Protein AF-A0A5H2N544-F1 (afdb_monomer)

Structure (mmCIF, N/CA/C/O backbone):
data_AF-A0A5H2N544-F1
#
_entry.id   AF-A0A5H2N544-F1
#
loop_
_atom_site.group_PDB
_atom_site.id
_atom_site.type_symbol
_atom_site.label_atom_id
_atom_site.label_alt_id
_atom_site.label_comp_id
_atom_site.label_asym_id
_atom_site.label_entity_id
_atom_site.label_seq_id
_atom_site.pdbx_PDB_ins_code
_atom_site.Cartn_x
_atom_site.Cartn_y
_atom_site.Cartn_z
_atom_site.occupancy
_atom_site.B_iso_or_equiv
_atom_site.auth_seq_id
_atom_site.auth_comp_id
_atom_site.auth_asym_id
_atom_site.auth_atom_id
_atom_site.pdbx_PDB_model_num
ATOM 1 N N . MET A 1 1 ? -11.657 5.262 -8.886 1.00 45.44 1 MET A N 1
ATOM 2 C CA . MET A 1 1 ? -10.357 4.632 -9.217 1.00 45.44 1 MET A CA 1
ATOM 3 C C . MET A 1 1 ? -9.141 5.426 -8.731 1.00 45.44 1 MET A C 1
ATOM 5 O O . MET A 1 1 ? -8.358 4.840 -8.008 1.00 45.44 1 MET A O 1
ATOM 9 N N . PHE A 1 2 ? -8.995 6.733 -9.010 1.00 46.78 2 PHE A N 1
ATOM 10 C CA . PHE A 1 2 ? -7.816 7.520 -8.574 1.00 46.78 2 PHE A CA 1
ATOM 11 C C . PHE A 1 2 ? -7.576 7.603 -7.048 1.00 46.78 2 PHE A C 1
ATOM 13 O O . PHE A 1 2 ? -6.435 7.764 -6.630 1.00 46.78 2 PHE A O 1
ATOM 20 N N . LYS A 1 3 ? -8.621 7.494 -6.210 1.00 52.81 3 LYS A N 1
ATOM 21 C CA . LYS A 1 3 ? -8.505 7.639 -4.744 1.00 52.81 3 LYS A CA 1
ATOM 22 C C . LYS A 1 3 ? -7.865 6.438 -4.038 1.00 52.81 3 LYS A C 1
ATOM 24 O O . LYS A 1 3 ? -7.130 6.639 -3.079 1.00 52.81 3 LYS A O 1
ATOM 29 N N . SER A 1 4 ? -8.123 5.210 -4.497 1.00 52.72 4 SER A N 1
ATOM 30 C CA . SER A 1 4 ? -7.609 4.012 -3.822 1.00 52.72 4 SER A CA 1
ATOM 31 C C . SER A 1 4 ? -6.108 3.852 -4.046 1.00 52.72 4 SER A C 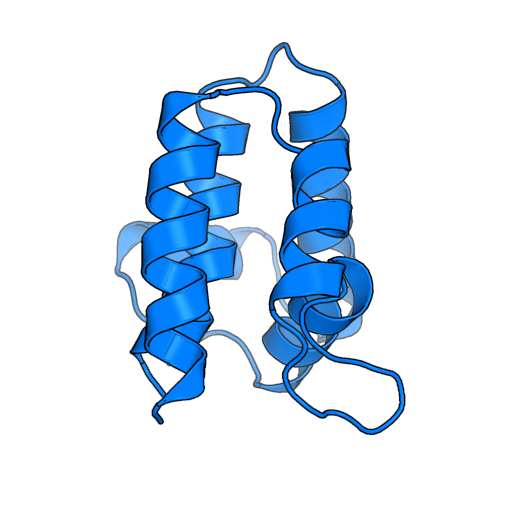1
ATOM 33 O O . SER A 1 4 ? -5.379 3.658 -3.082 1.00 52.72 4 SER A O 1
ATOM 35 N N . THR A 1 5 ? -5.609 4.055 -5.270 1.00 62.22 5 THR A N 1
ATOM 36 C CA . THR A 1 5 ? -4.172 3.985 -5.615 1.00 62.22 5 THR A CA 1
ATOM 37 C C . THR A 1 5 ? -3.290 4.958 -4.822 1.00 62.22 5 THR A C 1
ATOM 39 O O . THR A 1 5 ? -2.116 4.676 -4.587 1.00 62.22 5 THR A O 1
ATOM 42 N N . SER A 1 6 ? -3.853 6.064 -4.325 1.00 73.44 6 SER A N 1
ATOM 43 C CA . SER A 1 6 ? -3.145 7.006 -3.449 1.00 73.44 6 SER A CA 1
ATOM 44 C C . SER A 1 6 ? -2.759 6.414 -2.087 1.00 73.44 6 SER A C 1
ATOM 46 O O . SER A 1 6 ? -1.817 6.912 -1.478 1.00 73.44 6 SER A O 1
ATOM 48 N N . LEU A 1 7 ? -3.427 5.353 -1.614 1.00 82.44 7 LEU A N 1
ATOM 49 C CA . LEU A 1 7 ? -3.163 4.755 -0.298 1.00 82.44 7 LEU A CA 1
ATOM 50 C C . LEU A 1 7 ? -1.782 4.109 -0.213 1.00 82.44 7 LEU A C 1
ATOM 52 O O . LEU A 1 7 ? -1.023 4.393 0.710 1.00 82.44 7 LEU A O 1
ATOM 56 N N . ILE A 1 8 ? -1.445 3.260 -1.188 1.00 84.50 8 ILE A N 1
ATOM 57 C CA . ILE A 1 8 ? -0.149 2.573 -1.211 1.00 84.50 8 ILE A CA 1
ATOM 58 C C . ILE A 1 8 ? 0.974 3.590 -1.431 1.00 84.50 8 ILE A C 1
ATOM 60 O O . ILE A 1 8 ? 1.984 3.524 -0.741 1.00 84.50 8 ILE A O 1
ATOM 64 N N . LEU A 1 9 ? 0.785 4.581 -2.309 1.00 84.00 9 LEU A N 1
ATOM 65 C CA . LEU A 1 9 ? 1.781 5.640 -2.516 1.00 84.00 9 LEU A CA 1
ATOM 66 C C . LEU A 1 9 ? 2.008 6.484 -1.260 1.00 84.00 9 LEU A C 1
ATOM 68 O O . LEU A 1 9 ? 3.153 6.761 -0.907 1.00 84.00 9 LEU A O 1
ATOM 72 N N . TYR A 1 10 ? 0.936 6.858 -0.558 1.00 86.88 10 TYR A N 1
ATOM 73 C CA . TYR A 1 10 ? 1.046 7.576 0.708 1.00 86.88 10 TYR A CA 1
ATOM 74 C C . TYR A 1 10 ? 1.782 6.740 1.760 1.00 86.88 10 TYR A C 1
ATOM 76 O O . TYR A 1 10 ? 2.677 7.250 2.434 1.00 86.88 10 TYR A O 1
ATOM 84 N N . ALA A 1 11 ? 1.473 5.443 1.845 1.00 84.88 11 ALA A N 1
ATOM 85 C CA . ALA A 1 11 ? 2.170 4.531 2.738 1.00 84.88 11 ALA A CA 1
ATOM 86 C C . ALA A 1 11 ? 3.671 4.440 2.421 1.00 84.88 11 ALA A C 1
ATOM 88 O O . ALA A 1 11 ? 4.486 4.542 3.335 1.00 84.88 11 ALA A O 1
ATOM 89 N N . VAL A 1 12 ? 4.047 4.343 1.139 1.00 84.31 12 VAL A N 1
ATOM 90 C CA . VAL A 1 12 ? 5.461 4.314 0.728 1.00 84.31 12 VAL A CA 1
ATOM 91 C C . VAL A 1 12 ? 6.159 5.620 1.104 1.00 84.31 12 VAL A C 1
ATOM 93 O O . VAL A 1 12 ? 7.254 5.579 1.659 1.00 84.31 12 VAL A O 1
ATOM 96 N N . ALA A 1 13 ? 5.533 6.776 0.867 1.00 84.75 13 ALA A N 1
ATOM 97 C CA . ALA A 1 13 ? 6.115 8.072 1.212 1.00 84.75 13 ALA A CA 1
ATOM 98 C C . ALA A 1 13 ? 6.384 8.211 2.724 1.00 84.75 13 ALA A C 1
ATOM 100 O O . ALA A 1 13 ? 7.451 8.682 3.133 1.00 84.75 13 ALA A O 1
ATOM 101 N N . VAL A 1 14 ? 5.450 7.754 3.565 1.00 84.75 14 VAL A N 1
ATOM 102 C CA . VAL A 1 14 ? 5.630 7.738 5.026 1.00 84.75 14 VAL A CA 1
ATOM 103 C C . VAL A 1 14 ? 6.730 6.754 5.442 1.00 84.75 14 VAL A C 1
ATOM 105 O O . VAL A 1 14 ? 7.551 7.092 6.294 1.00 84.75 14 VAL A O 1
ATOM 108 N N . SER A 1 15 ? 6.803 5.569 4.828 1.00 83.56 15 SER A N 1
ATOM 109 C CA . SER A 1 15 ? 7.859 4.586 5.109 1.00 83.56 15 SER A CA 1
ATOM 110 C C . SER A 1 15 ? 9.250 5.081 4.701 1.00 83.56 15 SER A C 1
ATOM 112 O O . SER A 1 15 ? 10.200 4.937 5.465 1.00 83.56 15 SER A O 1
ATOM 114 N N . LEU A 1 16 ? 9.388 5.732 3.543 1.00 81.25 16 LEU A N 1
ATOM 115 C CA . LEU A 1 16 ? 10.662 6.321 3.109 1.00 81.25 16 LEU A CA 1
ATOM 116 C C . LEU A 1 16 ? 11.120 7.460 4.030 1.00 81.25 16 LEU A C 1
ATOM 118 O O . LEU A 1 16 ? 12.316 7.613 4.270 1.00 81.25 16 LEU A O 1
ATOM 122 N N . SER A 1 17 ? 10.177 8.219 4.594 1.00 81.25 17 SER A N 1
ATOM 123 C CA . SER A 1 17 ? 10.477 9.261 5.589 1.00 81.25 17 SER A CA 1
ATOM 124 C C . SER A 1 17 ? 11.005 8.680 6.911 1.00 81.25 17 SER A C 1
ATOM 126 O O . SER A 1 17 ? 11.686 9.375 7.660 1.00 81.25 17 SER A O 1
ATOM 128 N N . ASN A 1 18 ? 10.735 7.397 7.174 1.00 78.69 18 ASN A N 1
ATOM 129 C CA . ASN A 1 18 ? 11.117 6.668 8.383 1.00 78.69 18 ASN A CA 1
ATOM 130 C C . ASN A 1 18 ? 12.082 5.509 8.073 1.00 78.69 18 ASN A C 1
ATOM 132 O O . ASN A 1 18 ? 11.953 4.421 8.622 1.00 78.69 18 ASN A O 1
ATOM 136 N N . ALA A 1 19 ? 13.085 5.728 7.216 1.00 68.06 19 ALA A N 1
ATOM 137 C CA . ALA A 1 19 ? 13.976 4.672 6.707 1.00 68.06 19 ALA A CA 1
ATOM 138 C C . ALA A 1 19 ? 14.756 3.860 7.775 1.00 68.06 19 ALA A C 1
ATOM 140 O O . ALA A 1 19 ? 15.307 2.801 7.467 1.00 68.06 19 ALA A O 1
ATOM 141 N N . ASN A 1 20 ? 14.805 4.329 9.027 1.00 73.25 20 ASN A N 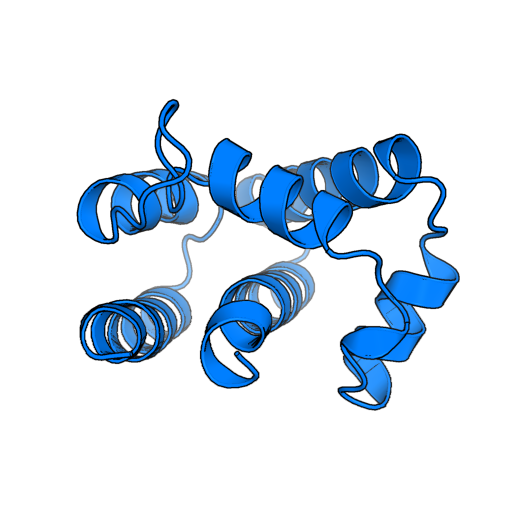1
ATOM 142 C CA . ASN A 1 20 ? 15.422 3.610 10.147 1.00 73.25 20 ASN A CA 1
ATOM 143 C C . ASN A 1 20 ? 14.489 2.578 10.807 1.00 73.25 20 ASN A C 1
ATOM 145 O O . ASN A 1 20 ? 14.973 1.736 11.557 1.00 73.25 20 ASN A O 1
ATOM 149 N N . ASP A 1 21 ? 13.186 2.635 10.532 1.00 83.50 21 ASP A N 1
ATOM 150 C CA . ASP A 1 21 ? 12.172 1.730 11.067 1.00 83.50 21 ASP A CA 1
ATOM 151 C C . ASP A 1 21 ? 12.112 0.428 10.250 1.00 83.50 21 ASP A C 1
ATOM 153 O O . ASP A 1 21 ? 12.022 0.441 9.019 1.00 83.50 21 ASP A O 1
ATOM 157 N N . ASP A 1 22 ? 12.174 -0.717 10.931 1.00 85.50 22 ASP A N 1
ATOM 158 C CA . ASP A 1 22 ? 12.220 -2.021 10.263 1.00 85.50 22 ASP A CA 1
ATOM 159 C C . ASP A 1 22 ? 10.892 -2.367 9.572 1.00 85.50 22 ASP A C 1
ATOM 161 O O . ASP A 1 22 ? 10.907 -2.930 8.478 1.00 85.50 22 ASP A O 1
ATOM 165 N N . GLY A 1 23 ? 9.754 -1.927 10.123 1.00 85.81 23 GLY A N 1
ATOM 166 C CA . GLY A 1 23 ? 8.449 -2.069 9.466 1.00 85.81 23 GLY A CA 1
ATOM 167 C C . GLY A 1 23 ? 8.382 -1.307 8.140 1.00 85.81 23 GLY A C 1
ATOM 168 O O . GLY A 1 23 ? 7.848 -1.807 7.148 1.00 85.81 23 GLY A O 1
ATOM 169 N N . SER A 1 24 ? 8.998 -0.128 8.089 1.00 85.88 24 SER A N 1
ATOM 170 C CA . SER A 1 24 ? 9.087 0.698 6.886 1.00 85.88 24 SER A CA 1
ATOM 171 C C . SER A 1 24 ? 9.945 0.044 5.801 1.00 85.88 24 SER A C 1
ATOM 173 O O . SER A 1 24 ? 9.574 0.070 4.626 1.00 85.88 24 SER A O 1
ATOM 175 N N . LYS A 1 25 ? 11.049 -0.618 6.174 1.00 88.31 25 LYS A N 1
ATOM 176 C CA . LYS A 1 25 ? 11.861 -1.412 5.232 1.00 88.31 25 LYS A CA 1
ATOM 177 C C . LYS A 1 25 ? 11.095 -2.625 4.709 1.00 88.31 25 LYS A C 1
ATOM 179 O O . LYS A 1 25 ? 11.130 -2.891 3.508 1.00 88.31 25 LYS A O 1
ATOM 184 N N . GLU A 1 26 ? 10.387 -3.340 5.583 1.00 90.50 26 GLU A N 1
ATOM 185 C CA . GLU A 1 26 ? 9.541 -4.472 5.190 1.00 90.50 26 GLU A CA 1
ATOM 186 C C . GLU A 1 26 ? 8.434 -4.041 4.224 1.00 90.50 26 GLU A C 1
ATOM 188 O O . GLU A 1 26 ? 8.172 -4.730 3.238 1.00 90.50 26 GLU A O 1
ATOM 193 N N . PHE A 1 27 ? 7.829 -2.872 4.449 1.00 90.00 27 PHE A N 1
ATOM 194 C CA . PHE A 1 27 ? 6.823 -2.321 3.547 1.00 90.00 27 PHE A CA 1
ATOM 195 C C . PHE A 1 27 ? 7.379 -2.046 2.155 1.00 90.00 27 PHE A C 1
ATOM 197 O O . PHE A 1 27 ? 6.811 -2.485 1.157 1.00 90.00 27 PHE A O 1
ATOM 204 N N . VAL A 1 28 ? 8.513 -1.345 2.087 1.00 89.31 28 VAL A N 1
ATOM 205 C CA . VAL A 1 28 ? 9.181 -1.039 0.818 1.00 89.31 28 VAL A CA 1
ATOM 206 C C . VAL A 1 28 ? 9.579 -2.332 0.105 1.00 89.31 28 VAL A C 1
ATOM 208 O O . VAL A 1 28 ? 9.367 -2.446 -1.099 1.00 89.31 28 VAL A O 1
ATOM 211 N N . SER A 1 29 ? 10.072 -3.335 0.838 1.00 91.06 29 SER A N 1
ATOM 212 C CA . SER A 1 29 ? 10.404 -4.652 0.284 1.00 91.06 29 SER A CA 1
ATOM 213 C C . SER A 1 29 ? 9.179 -5.382 -0.281 1.00 91.06 29 SER A C 1
ATOM 215 O O . SER A 1 29 ? 9.256 -5.965 -1.362 1.00 91.06 29 SER A O 1
ATOM 217 N N . MET A 1 30 ? 8.033 -5.304 0.398 1.00 93.19 30 MET A N 1
ATOM 218 C CA . MET A 1 30 ? 6.769 -5.868 -0.079 1.00 93.19 30 MET A CA 1
ATOM 219 C C . MET A 1 30 ? 6.282 -5.178 -1.362 1.00 93.19 30 MET A C 1
ATOM 221 O O . MET A 1 30 ? 5.871 -5.847 -2.313 1.00 93.19 30 MET A O 1
ATOM 225 N N . VAL A 1 31 ? 6.364 -3.847 -1.423 1.00 91.56 31 VAL A N 1
ATOM 226 C CA . VAL A 1 31 ? 5.979 -3.080 -2.617 1.00 91.56 31 VAL A CA 1
ATOM 227 C C . VAL A 1 31 ? 6.915 -3.385 -3.793 1.00 91.56 31 VAL A C 1
ATOM 229 O O . VAL A 1 31 ? 6.448 -3.604 -4.909 1.00 91.56 31 VAL A O 1
ATOM 232 N N . ASP A 1 32 ? 8.220 -3.471 -3.544 1.00 91.56 32 ASP A N 1
ATOM 233 C CA . ASP A 1 32 ? 9.241 -3.880 -4.516 1.00 91.56 32 ASP A CA 1
ATOM 234 C C . ASP A 1 32 ? 8.996 -5.301 -5.058 1.00 91.56 32 ASP A C 1
ATOM 236 O O . ASP A 1 32 ? 9.058 -5.548 -6.264 1.00 91.56 32 ASP A O 1
ATOM 240 N N . GLU A 1 33 ? 8.631 -6.243 -4.185 1.00 93.62 33 GLU A N 1
ATOM 241 C CA . GLU A 1 33 ? 8.210 -7.587 -4.584 1.00 93.62 33 GLU A CA 1
ATOM 242 C C . GLU A 1 33 ? 7.006 -7.536 -5.536 1.00 93.62 33 GLU A C 1
ATOM 244 O O . GLU A 1 33 ? 7.042 -8.147 -6.607 1.00 93.62 33 GLU A O 1
ATOM 249 N N . CYS A 1 34 ? 5.970 -6.763 -5.197 1.00 94.19 34 CYS A N 1
ATOM 250 C CA . CYS A 1 34 ? 4.803 -6.588 -6.059 1.00 94.19 34 CYS A CA 1
ATOM 251 C C . CYS A 1 34 ? 5.148 -5.925 -7.398 1.00 94.19 34 CYS A C 1
ATOM 253 O O . CYS A 1 34 ? 4.574 -6.305 -8.421 1.00 94.19 34 CYS A O 1
ATOM 255 N N . ALA A 1 35 ? 6.077 -4.966 -7.423 1.00 92.69 35 ALA A N 1
ATOM 256 C CA . ALA A 1 35 ? 6.545 -4.349 -8.662 1.00 92.69 35 ALA A CA 1
ATOM 257 C C . ALA A 1 35 ? 7.192 -5.401 -9.572 1.00 92.69 35 ALA A C 1
ATOM 259 O O . ALA A 1 35 ? 6.739 -5.599 -10.703 1.00 92.69 35 ALA A O 1
ATOM 260 N N . ARG A 1 36 ? 8.160 -6.163 -9.046 1.00 93.81 36 ARG A N 1
ATOM 261 C CA . ARG A 1 36 ? 8.857 -7.214 -9.802 1.00 93.81 36 ARG A CA 1
ATOM 262 C C . ARG A 1 36 ? 7.923 -8.300 -10.324 1.00 93.81 36 ARG A C 1
ATOM 264 O O . ARG A 1 36 ? 8.022 -8.665 -11.493 1.00 93.81 36 ARG A O 1
ATOM 271 N N . LEU A 1 37 ? 7.000 -8.794 -9.494 1.00 94.38 37 LEU A N 1
ATOM 272 C CA . LEU A 1 37 ? 6.036 -9.832 -9.890 1.00 94.38 37 LEU A CA 1
ATOM 273 C C . LEU A 1 37 ? 5.149 -9.400 -11.064 1.00 94.38 37 LEU A C 1
ATOM 275 O O . LEU A 1 37 ? 4.679 -10.239 -11.827 1.00 94.38 37 LEU A O 1
ATOM 279 N N . ASN A 1 38 ? 4.944 -8.094 -11.228 1.00 92.81 38 ASN A N 1
ATOM 280 C CA . ASN A 1 38 ? 4.114 -7.527 -12.285 1.00 92.81 38 ASN A CA 1
ATOM 281 C C . ASN A 1 38 ? 4.933 -6.939 -13.448 1.00 92.81 38 ASN A C 1
ATOM 283 O O . ASN A 1 38 ? 4.377 -6.329 -14.368 1.00 92.81 38 ASN A O 1
ATOM 287 N N . GLY A 1 39 ? 6.247 -7.183 -13.457 1.00 92.62 39 GLY A N 1
ATOM 288 C CA . GLY A 1 39 ? 7.155 -6.741 -14.511 1.00 92.62 39 GLY A CA 1
ATOM 289 C C . GLY A 1 39 ? 7.396 -5.234 -14.511 1.00 92.62 39 GLY A C 1
ATOM 290 O O . GLY A 1 39 ? 7.589 -4.676 -15.586 1.00 92.62 39 GLY A O 1
ATOM 291 N N . HIS A 1 40 ? 7.338 -4.602 -13.338 1.00 92.88 40 HIS A N 1
ATOM 292 C CA . HIS A 1 40 ? 7.767 -3.225 -13.129 1.00 92.88 40 HIS A CA 1
ATOM 293 C C . HIS A 1 40 ? 9.125 -3.173 -12.442 1.00 92.88 40 HIS A C 1
ATOM 295 O O . HIS A 1 40 ? 9.538 -4.078 -11.713 1.00 92.88 40 HIS A O 1
ATOM 301 N N . THR A 1 41 ? 9.804 -2.065 -12.673 1.00 90.00 41 THR A N 1
ATOM 302 C CA . THR A 1 41 ? 11.082 -1.701 -12.089 1.00 90.00 41 THR A CA 1
ATOM 303 C C . THR A 1 41 ? 10.887 -0.748 -10.916 1.00 90.00 41 THR A C 1
ATOM 305 O O . THR A 1 41 ? 9.881 -0.046 -10.799 1.00 90.00 41 THR A O 1
ATOM 308 N N . MET A 1 42 ? 11.907 -0.657 -10.065 1.00 82.38 42 MET A N 1
ATOM 309 C CA . MET A 1 42 ? 11.948 0.362 -9.015 1.00 82.38 42 MET A CA 1
ATOM 310 C C . MET A 1 42 ? 11.956 1.789 -9.592 1.00 82.38 42 MET A C 1
ATOM 312 O O . MET A 1 42 ? 11.463 2.717 -8.958 1.00 82.38 42 MET A O 1
ATOM 316 N N . SER A 1 43 ? 12.480 1.962 -10.812 1.00 87.81 43 SER A N 1
ATOM 317 C CA . SER A 1 43 ? 12.477 3.252 -11.508 1.00 87.81 43 SER A CA 1
ATOM 318 C C . SER A 1 43 ? 11.058 3.701 -11.855 1.00 87.81 43 SER A C 1
ATOM 320 O O . SER A 1 43 ? 10.720 4.851 -11.599 1.00 87.81 43 SER A O 1
ATOM 322 N N . GLU A 1 44 ? 10.214 2.802 -12.372 1.00 89.38 44 GLU A N 1
ATOM 323 C CA . GLU A 1 44 ? 8.800 3.104 -12.650 1.00 89.38 44 GLU A CA 1
ATOM 324 C C . GLU A 1 44 ? 8.034 3.440 -11.366 1.00 89.38 44 GLU A C 1
ATOM 326 O O . GLU A 1 44 ? 7.242 4.377 -11.345 1.00 89.38 44 GLU A O 1
ATOM 331 N N . LEU A 1 45 ? 8.303 2.732 -10.262 1.00 85.50 45 LEU A N 1
ATOM 332 C CA . LEU A 1 45 ? 7.701 3.066 -8.969 1.00 85.50 45 LEU A CA 1
ATOM 333 C C . LEU A 1 45 ? 8.123 4.469 -8.498 1.00 85.50 45 LEU A C 1
ATOM 335 O O . LEU A 1 45 ? 7.289 5.246 -8.035 1.00 85.50 45 LEU A O 1
ATOM 339 N N . SER A 1 46 ? 9.406 4.809 -8.643 1.00 86.44 46 SER A N 1
ATOM 340 C CA . SER A 1 46 ? 9.930 6.141 -8.319 1.00 86.44 46 SER A CA 1
ATOM 341 C C . SER A 1 46 ? 9.334 7.238 -9.197 1.00 86.44 46 SER A C 1
ATOM 343 O O . SER A 1 46 ? 9.093 8.347 -8.714 1.00 86.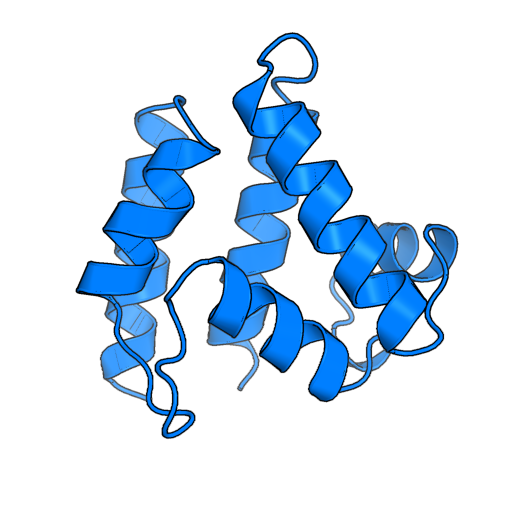44 46 SER A O 1
ATOM 345 N N . GLU A 1 47 ? 9.090 6.945 -10.471 1.00 89.31 47 GLU A N 1
ATOM 346 C CA . GLU A 1 47 ? 8.437 7.859 -11.400 1.00 89.31 47 GLU A CA 1
ATOM 347 C C . GLU A 1 47 ? 7.002 8.150 -10.955 1.00 89.31 47 GLU A C 1
ATOM 349 O O . GLU A 1 47 ? 6.655 9.316 -10.771 1.00 89.31 47 GLU A O 1
ATOM 354 N N . VAL A 1 48 ? 6.223 7.107 -10.647 1.00 87.94 48 VAL A N 1
ATOM 355 C CA . VAL A 1 48 ? 4.847 7.238 -10.133 1.00 87.94 48 VAL A CA 1
ATOM 356 C C . VAL A 1 48 ? 4.805 8.043 -8.838 1.00 87.94 48 VAL A C 1
ATOM 358 O O . VAL A 1 48 ? 3.926 8.884 -8.658 1.00 87.94 48 VAL A O 1
ATOM 361 N N . MET A 1 49 ? 5.760 7.827 -7.928 1.00 82.94 49 MET A N 1
ATOM 362 C CA . MET A 1 49 ? 5.858 8.620 -6.698 1.00 82.94 49 MET A CA 1
ATOM 363 C C . MET A 1 49 ? 6.158 10.100 -6.970 1.00 82.94 49 MET A C 1
ATOM 365 O O . MET A 1 49 ? 5.736 10.955 -6.194 1.00 82.94 49 MET A O 1
ATOM 369 N N . SER A 1 50 ? 6.875 10.405 -8.053 1.00 84.75 50 SER A N 1
ATOM 370 C CA . SER A 1 50 ? 7.307 11.766 -8.386 1.00 84.75 50 SER A CA 1
ATOM 371 C C . SER A 1 50 ? 6.242 12.557 -9.145 1.00 84.75 50 SER A C 1
ATOM 373 O O . SER A 1 50 ? 6.042 13.736 -8.863 1.00 84.75 50 SER A O 1
ATOM 375 N N . ASN A 1 51 ? 5.567 11.935 -10.116 1.00 85.81 51 ASN A N 1
ATOM 376 C CA . ASN A 1 51 ? 4.597 12.609 -10.987 1.00 85.81 51 ASN A CA 1
ATOM 377 C C . ASN A 1 51 ? 3.128 12.313 -10.625 1.00 85.81 51 ASN A C 1
ATOM 379 O O . ASN A 1 51 ? 2.233 13.001 -11.112 1.00 85.81 51 ASN A O 1
ATOM 383 N N . GLY A 1 52 ? 2.874 11.325 -9.760 1.00 81.31 52 GLY A N 1
ATOM 384 C CA . GLY A 1 52 ? 1.532 10.904 -9.358 1.00 81.31 52 GLY A CA 1
ATOM 385 C C . GLY A 1 52 ? 0.760 10.115 -10.423 1.00 81.31 52 GLY A C 1
ATOM 386 O O . GLY A 1 52 ? -0.423 9.831 -10.221 1.00 81.31 52 GLY A O 1
ATOM 387 N N . ASP A 1 53 ? 1.390 9.756 -11.544 1.00 86.00 53 ASP A N 1
ATOM 388 C CA . ASP A 1 53 ? 0.758 9.012 -12.630 1.00 86.00 53 ASP A CA 1
ATOM 389 C C . ASP A 1 53 ? 0.744 7.509 -12.335 1.00 86.00 53 ASP A C 1
ATOM 391 O O . ASP A 1 53 ? 1.657 6.744 -12.644 1.00 86.00 53 ASP A O 1
ATOM 395 N N . VAL A 1 54 ? -0.359 7.074 -11.735 1.00 83.94 54 VAL A N 1
ATOM 396 C CA . VAL A 1 54 ? -0.593 5.673 -11.370 1.00 83.94 54 VAL A CA 1
ATOM 397 C C . VAL A 1 54 ? -0.816 4.750 -12.571 1.00 83.94 54 VAL A C 1
ATOM 399 O O . VAL A 1 54 ? -0.831 3.534 -12.381 1.00 83.94 54 VAL A O 1
ATOM 402 N N . SER A 1 55 ? -1.000 5.291 -13.785 1.00 86.75 55 SER A N 1
ATOM 403 C CA . SER A 1 55 ? -1.241 4.500 -15.001 1.00 86.75 55 SER A CA 1
ATOM 404 C C . SER A 1 55 ? 0.018 3.810 -15.535 1.00 86.75 55 SER A C 1
ATOM 406 O O . SER A 1 55 ? -0.089 2.821 -16.261 1.00 86.75 55 SER A O 1
ATOM 408 N N . ILE A 1 56 ? 1.197 4.277 -15.108 1.00 89.12 56 ILE A N 1
ATOM 409 C CA . ILE A 1 56 ? 2.501 3.660 -15.389 1.00 89.12 56 ILE A CA 1
ATOM 410 C C . ILE A 1 56 ? 2.562 2.239 -14.802 1.00 89.12 56 ILE A C 1
ATOM 412 O O . ILE A 1 56 ? 3.156 1.337 -15.394 1.00 89.12 56 ILE A O 1
ATOM 416 N N . LEU A 1 57 ? 1.904 2.009 -13.658 1.00 89.12 57 LEU A N 1
ATOM 417 C CA . LEU A 1 57 ? 1.864 0.705 -12.998 1.00 89.12 57 LEU A CA 1
ATOM 418 C C . LEU A 1 57 ? 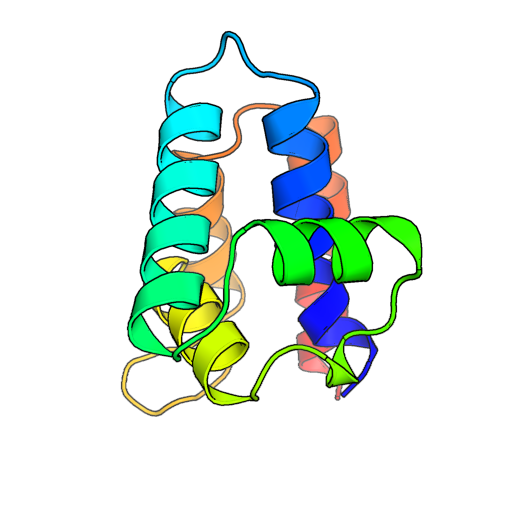0.608 -0.074 -13.392 1.00 89.12 57 LEU A C 1
ATOM 420 O O . LEU A 1 57 ? -0.520 0.415 -13.314 1.00 89.12 57 LEU A O 1
ATOM 424 N N . LYS A 1 58 ? 0.796 -1.342 -13.759 1.00 90.44 58 LYS A N 1
ATOM 425 C CA . LYS A 1 58 ? -0.282 -2.257 -14.138 1.00 90.44 58 LYS A CA 1
ATOM 426 C C . LYS A 1 58 ? -1.256 -2.448 -12.971 1.00 90.44 58 LYS A C 1
ATOM 428 O O . LYS A 1 58 ? -0.825 -2.558 -11.823 1.00 90.44 58 LYS A O 1
ATOM 433 N N . PRO A 1 59 ? -2.560 -2.640 -13.238 1.00 89.88 59 PRO A N 1
ATOM 434 C CA . PRO A 1 59 ? -3.557 -2.924 -12.202 1.00 89.88 59 PRO A CA 1
ATOM 435 C C . PRO A 1 59 ? -3.172 -4.066 -11.247 1.00 89.88 59 PRO A C 1
ATOM 437 O O . PRO A 1 59 ? -3.438 -3.991 -10.050 1.00 89.88 59 PRO A O 1
ATOM 440 N N . CYS A 1 60 ? -2.494 -5.099 -11.755 1.00 91.62 60 CYS A N 1
ATOM 441 C CA . CYS A 1 60 ? -2.062 -6.247 -10.958 1.00 91.62 60 CYS A CA 1
ATOM 442 C C . CYS A 1 60 ? -0.999 -5.899 -9.897 1.00 91.62 60 CYS A C 1
ATOM 444 O O . CYS A 1 60 ? -0.957 -6.554 -8.855 1.00 91.62 60 CYS A O 1
ATOM 446 N N . PHE A 1 61 ? -0.195 -4.845 -10.099 1.00 92.94 61 PHE A N 1
ATOM 447 C CA . PHE A 1 61 ? 0.700 -4.321 -9.060 1.00 92.94 61 PHE A CA 1
ATOM 448 C C . PHE A 1 61 ? -0.103 -3.825 -7.854 1.00 92.94 61 PHE A C 1
ATOM 450 O O . PHE A 1 61 ? 0.150 -4.240 -6.723 1.00 92.94 61 PHE A O 1
ATOM 457 N N . TRP A 1 62 ? -1.117 -2.994 -8.107 1.00 90.00 62 TRP A N 1
ATOM 458 C CA . TRP A 1 62 ? -1.993 -2.471 -7.062 1.00 90.00 62 TRP A CA 1
ATOM 459 C C . TRP A 1 62 ? -2.751 -3.601 -6.370 1.00 90.00 62 TRP A C 1
ATOM 461 O O . TRP A 1 62 ? -2.788 -3.648 -5.145 1.00 90.00 62 TRP A O 1
ATOM 471 N N . GLY A 1 63 ? -3.280 -4.556 -7.141 1.00 91.75 63 GLY A N 1
ATOM 472 C CA . GLY A 1 63 ? -3.925 -5.753 -6.600 1.00 91.75 63 GLY A CA 1
ATOM 473 C C . GLY A 1 63 ? -3.013 -6.536 -5.652 1.00 91.75 63 GLY A C 1
ATOM 474 O O . GLY A 1 63 ? -3.436 -6.883 -4.551 1.00 91.75 63 GLY A O 1
ATOM 475 N N . CYS A 1 64 ? -1.748 -6.745 -6.028 1.00 94.38 64 CYS A N 1
ATOM 476 C CA . CYS A 1 64 ? -0.750 -7.388 -5.172 1.00 94.38 64 CYS A CA 1
ATOM 477 C C . CYS A 1 64 ? -0.538 -6.614 -3.863 1.00 94.38 64 CYS A C 1
ATOM 479 O O . CYS A 1 64 ? -0.653 -7.196 -2.783 1.00 94.38 64 CYS A O 1
ATOM 481 N N . ALA A 1 65 ? -0.292 -5.304 -3.948 1.00 93.00 65 ALA A N 1
ATOM 482 C CA . ALA A 1 65 ? -0.019 -4.474 -2.778 1.00 93.00 65 ALA A CA 1
ATOM 483 C C . ALA A 1 65 ? -1.226 -4.399 -1.826 1.00 93.00 65 ALA A C 1
ATOM 485 O O . ALA A 1 65 ? -1.067 -4.559 -0.614 1.00 93.00 65 ALA A O 1
ATOM 486 N N . PHE A 1 66 ? -2.443 -4.222 -2.352 1.00 92.62 66 PHE A N 1
ATOM 487 C CA . PHE A 1 66 ? -3.657 -4.202 -1.532 1.00 92.62 66 PHE A CA 1
ATOM 488 C C . PHE A 1 66 ? -3.982 -5.565 -0.918 1.00 92.62 66 PHE A C 1
A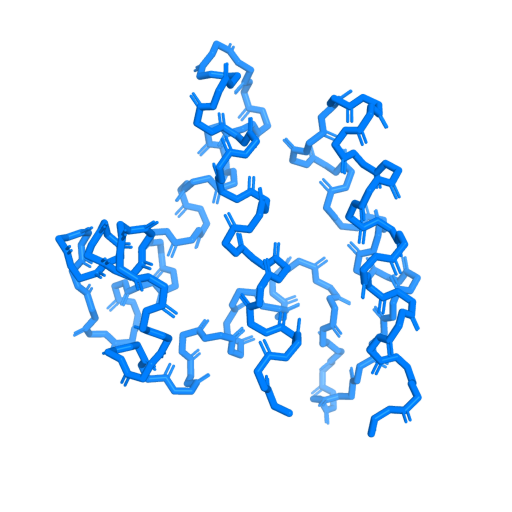TOM 490 O O . PHE A 1 66 ? -4.416 -5.619 0.228 1.00 92.62 66 PHE A O 1
ATOM 497 N N . THR A 1 67 ? -3.733 -6.665 -1.630 1.00 94.12 67 THR A N 1
ATOM 498 C CA . THR A 1 67 ? -3.940 -8.012 -1.076 1.00 94.12 67 THR A CA 1
ATOM 499 C C . THR A 1 67 ? -2.952 -8.288 0.056 1.00 94.12 67 THR A C 1
ATOM 501 O O . THR A 1 67 ? -3.350 -8.692 1.144 1.00 94.12 67 THR A O 1
ATOM 504 N N . LYS A 1 68 ? -1.656 -8.001 -0.141 1.00 93.44 68 LYS A N 1
ATOM 505 C CA . LYS A 1 68 ? -0.627 -8.228 0.891 1.00 93.44 68 LYS A CA 1
ATOM 506 C C . LYS A 1 68 ? -0.815 -7.358 2.135 1.00 93.44 68 LYS A C 1
ATOM 508 O O . LYS A 1 68 ? -0.471 -7.779 3.236 1.00 93.44 68 LYS A O 1
ATOM 513 N N . THR A 1 69 ? -1.367 -6.160 1.971 1.00 91.94 69 THR A N 1
ATOM 514 C CA . THR A 1 69 ? -1.713 -5.279 3.096 1.00 91.94 69 THR A CA 1
ATOM 515 C C . THR A 1 69 ? -3.052 -5.626 3.744 1.00 91.94 69 THR A C 1
ATOM 517 O O . THR A 1 69 ? -3.317 -5.135 4.834 1.00 91.94 69 THR A O 1
ATOM 520 N N . GLY A 1 70 ? -3.867 -6.490 3.130 1.00 93.50 70 GLY A N 1
ATOM 521 C CA . GLY A 1 70 ? -5.172 -6.917 3.642 1.00 93.50 70 GLY A CA 1
ATOM 522 C C . GLY A 1 70 ? -6.341 -6.009 3.253 1.00 93.50 70 GLY A C 1
ATOM 523 O O . GLY A 1 70 ? -7.463 -6.273 3.664 1.00 93.50 70 GLY A O 1
ATOM 524 N N . PHE A 1 71 ? -6.100 -4.963 2.458 1.00 93.12 71 PHE A N 1
ATOM 525 C CA . PHE A 1 71 ? -7.147 -4.084 1.924 1.00 93.12 71 PHE A CA 1
ATOM 526 C C . PHE A 1 71 ? -7.992 -4.746 0.835 1.00 93.12 71 PHE A C 1
ATOM 528 O O . PHE A 1 71 ? -9.090 -4.276 0.556 1.00 93.12 71 PHE A O 1
ATOM 535 N N . LEU A 1 72 ? -7.486 -5.805 0.202 1.00 93.75 72 LEU A N 1
ATOM 536 C CA . LEU A 1 72 ? -8.286 -6.716 -0.609 1.00 93.75 72 LEU A CA 1
ATOM 537 C C . LEU A 1 72 ? -8.274 -8.095 0.044 1.00 93.75 72 LEU A C 1
ATOM 539 O O . LEU A 1 72 ? -7.206 -8.632 0.334 1.00 93.75 72 LEU A O 1
ATOM 543 N N . ASN A 1 73 ? -9.457 -8.665 0.252 1.00 90.94 73 ASN A N 1
ATOM 544 C CA . ASN A 1 73 ? -9.592 -10.044 0.713 1.00 90.94 73 ASN A CA 1
ATOM 545 C C . ASN A 1 73 ? -9.414 -11.048 -0.446 1.00 90.94 73 ASN A C 1
ATOM 547 O O . ASN A 1 73 ? -9.321 -10.661 -1.611 1.00 90.94 73 ASN A O 1
ATOM 551 N N . ASP A 1 74 ? -9.441 -12.351 -0.148 1.00 89.31 74 ASP A N 1
ATOM 552 C CA . ASP A 1 74 ? -9.255 -13.426 -1.144 1.00 89.31 74 ASP A CA 1
ATOM 553 C C . ASP A 1 74 ? -10.303 -13.432 -2.273 1.00 89.31 74 ASP A C 1
ATOM 555 O O . ASP A 1 74 ? -10.118 -14.073 -3.307 1.00 89.31 74 ASP A O 1
ATOM 559 N N . LYS A 1 75 ? -11.422 -12.718 -2.096 1.00 90.31 75 LYS A N 1
ATOM 560 C CA . LYS A 1 75 ? -12.462 -12.535 -3.119 1.00 90.31 75 LYS A CA 1
ATOM 561 C C . LYS A 1 75 ? -12.248 -11.268 -3.955 1.00 90.31 75 LYS A C 1
ATOM 563 O O . LYS A 1 75 ? -13.097 -10.946 -4.783 1.00 90.31 75 LYS A O 1
ATOM 568 N N . GLY A 1 76 ? -11.158 -10.535 -3.727 1.00 88.06 76 GLY A N 1
ATOM 569 C CA . GLY A 1 76 ? -10.874 -9.249 -4.358 1.00 88.06 76 GLY A CA 1
ATOM 570 C C . GLY A 1 76 ? -11.801 -8.123 -3.896 1.00 88.06 76 GLY A C 1
ATOM 571 O O . GLY A 1 76 ? -11.963 -7.142 -4.619 1.00 88.06 76 GLY A O 1
ATOM 572 N N . GLN A 1 77 ? -12.441 -8.259 -2.730 1.00 91.50 77 GLN A N 1
ATOM 573 C CA . GLN A 1 77 ? -13.317 -7.228 -2.171 1.00 91.50 77 GLN A CA 1
ATOM 574 C C . GLN A 1 77 ? -12.533 -6.325 -1.225 1.00 91.50 77 GLN A C 1
ATOM 576 O O . GLN A 1 77 ? -11.655 -6.799 -0.502 1.00 91.50 77 GLN A O 1
ATOM 581 N N . TYR A 1 78 ? -12.878 -5.038 -1.223 1.00 91.38 78 TYR A N 1
ATOM 582 C CA . TYR A 1 78 ? -12.267 -4.064 -0.329 1.00 91.38 78 TYR A CA 1
ATOM 583 C C . TYR A 1 78 ? -12.637 -4.356 1.130 1.00 91.38 78 TYR A C 1
ATOM 585 O O . TYR A 1 78 ? -13.818 -4.450 1.458 1.00 91.38 78 TYR A O 1
ATOM 593 N N . ASP A 1 79 ? -11.627 -4.504 1.984 1.00 93.94 79 ASP A N 1
ATOM 594 C CA . ASP A 1 79 ? -11.760 -4.736 3.424 1.00 93.94 79 ASP A CA 1
ATOM 595 C C . ASP A 1 79 ? -10.870 -3.734 4.168 1.00 93.94 79 ASP A C 1
ATOM 597 O O . ASP A 1 79 ? -9.660 -3.920 4.333 1.00 93.94 79 ASP A O 1
ATOM 601 N N . VAL A 1 80 ? -11.472 -2.611 4.560 1.00 92.94 80 VAL A N 1
ATOM 602 C CA . VAL A 1 80 ? -10.741 -1.508 5.187 1.00 92.94 80 VAL A CA 1
ATOM 603 C C . VAL A 1 80 ? -10.184 -1.899 6.554 1.00 92.94 80 VAL A C 1
ATOM 605 O O . VAL A 1 80 ? -9.058 -1.529 6.879 1.00 92.94 80 VAL A O 1
ATOM 608 N N . ASP A 1 81 ? -10.932 -2.664 7.347 1.00 93.75 81 ASP A N 1
ATOM 609 C CA . ASP A 1 81 ? -10.558 -2.966 8.726 1.00 93.75 81 ASP A CA 1
ATOM 610 C C . ASP A 1 81 ? -9.385 -3.952 8.754 1.00 93.75 81 ASP A C 1
ATOM 612 O O . ASP A 1 81 ? -8.393 -3.717 9.455 1.00 93.75 81 ASP A O 1
ATOM 616 N N . SER A 1 82 ? -9.433 -4.997 7.920 1.00 94.50 82 SER A N 1
ATOM 617 C CA . SER A 1 82 ? -8.302 -5.913 7.732 1.00 94.50 82 SER A CA 1
ATOM 618 C C . SER A 1 82 ? -7.077 -5.184 7.177 1.00 94.50 82 SER A C 1
ATOM 620 O O . SER A 1 82 ? -5.962 -5.387 7.669 1.00 94.50 82 SER A O 1
ATOM 622 N N . GLY A 1 83 ? -7.275 -4.284 6.209 1.00 92.88 83 GLY A N 1
ATOM 623 C CA . GLY A 1 83 ? -6.207 -3.470 5.633 1.00 92.88 83 GLY A CA 1
ATOM 624 C C . GLY A 1 83 ? -5.517 -2.558 6.648 1.00 92.88 83 GLY A C 1
ATOM 625 O O . GLY A 1 83 ? -4.287 -2.490 6.703 1.00 92.88 83 GLY A O 1
ATOM 626 N N . LEU A 1 84 ? -6.288 -1.905 7.522 1.00 92.25 84 LEU A N 1
ATOM 627 C CA . LEU A 1 84 ? -5.748 -1.053 8.584 1.00 92.25 84 LEU A CA 1
ATOM 628 C C . LEU A 1 84 ? -4.998 -1.852 9.654 1.00 92.25 84 LEU A C 1
ATOM 630 O O . LEU A 1 84 ? -4.003 -1.372 10.197 1.00 92.25 84 LEU A O 1
ATOM 634 N N . ILE A 1 85 ? -5.426 -3.079 9.951 1.00 92.31 85 ILE A N 1
ATOM 635 C CA . ILE A 1 85 ? -4.669 -3.987 10.825 1.00 92.31 85 ILE A CA 1
ATOM 636 C C . ILE A 1 85 ? -3.357 -4.405 10.150 1.00 92.31 85 ILE A C 1
ATOM 638 O O . ILE A 1 85 ? -2.307 -4.429 10.798 1.00 92.31 85 ILE A O 1
ATOM 642 N N . GLY A 1 86 ? -3.396 -4.716 8.853 1.00 90.19 86 GLY A N 1
ATOM 643 C CA . GLY A 1 86 ? -2.222 -5.110 8.082 1.00 90.19 86 GLY A CA 1
ATOM 644 C C . GLY A 1 86 ? -1.186 -3.993 7.971 1.00 90.19 86 GLY A C 1
ATOM 645 O O . GLY A 1 86 ? -0.016 -4.218 8.271 1.00 90.19 86 GLY A O 1
ATOM 646 N N . VAL A 1 87 ? -1.600 -2.770 7.634 1.00 88.06 87 VAL A N 1
ATOM 647 C CA . VAL A 1 87 ? -0.679 -1.636 7.454 1.00 88.06 87 VAL A CA 1
ATOM 648 C C . VAL A 1 87 ? -0.008 -1.189 8.760 1.00 88.06 87 VAL A C 1
ATOM 650 O O . VAL A 1 87 ? 1.148 -0.777 8.739 1.00 88.06 87 VAL A O 1
ATOM 653 N N . LYS A 1 88 ? -0.658 -1.368 9.920 1.00 88.56 88 LYS A N 1
ATOM 654 C CA . LYS A 1 88 ? -0.063 -1.115 11.253 1.00 88.56 88 LYS A CA 1
ATOM 655 C C . LYS A 1 88 ? 1.125 -2.028 11.578 1.00 88.56 88 LYS A C 1
ATOM 657 O O . LYS A 1 88 ? 1.908 -1.733 12.488 1.00 88.56 88 LYS A O 1
ATOM 662 N N . LYS A 1 89 ? 1.282 -3.149 10.864 1.00 85.06 89 LYS A N 1
ATOM 663 C CA . LYS A 1 89 ? 2.487 -3.990 10.965 1.00 85.06 89 LYS A CA 1
ATOM 664 C C . LYS A 1 89 ? 3.709 -3.240 10.439 1.00 85.06 89 LYS A C 1
ATOM 666 O O . LYS A 1 89 ? 4.757 -3.293 11.069 1.00 85.06 89 LYS A O 1
ATOM 671 N N . TYR A 1 90 ? 3.507 -2.486 9.364 1.00 84.62 90 TYR A N 1
ATOM 672 C CA . TYR A 1 90 ? 4.528 -1.801 8.586 1.00 84.62 90 TYR A CA 1
ATOM 673 C C . TYR A 1 90 ? 4.771 -0.352 9.009 1.00 84.62 90 TYR A C 1
ATOM 675 O O . TYR A 1 90 ? 5.895 0.127 8.976 1.00 84.62 90 TYR A O 1
ATOM 683 N N . MET A 1 91 ? 3.717 0.359 9.400 1.00 82.88 91 MET A N 1
ATOM 684 C CA . MET A 1 91 ? 3.784 1.775 9.735 1.00 82.88 91 MET A CA 1
ATOM 685 C C . MET A 1 91 ? 3.539 1.967 11.228 1.00 82.88 91 MET A C 1
ATOM 687 O O . MET A 1 91 ? 2.507 1.548 11.750 1.00 82.88 91 MET A O 1
ATOM 691 N N . LYS A 1 92 ? 4.495 2.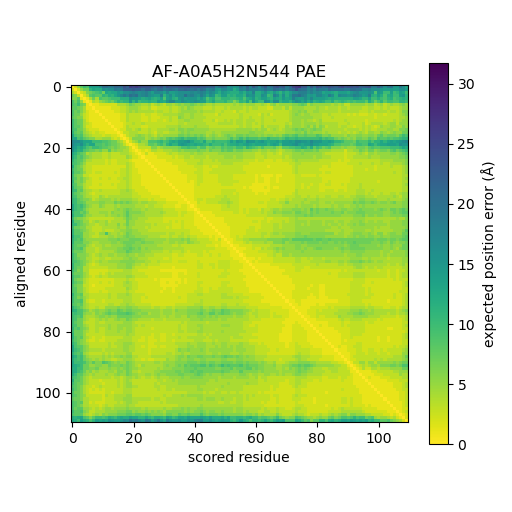603 11.915 1.00 81.56 92 LYS A N 1
ATOM 692 C CA . LYS A 1 92 ? 4.388 2.971 13.338 1.00 81.56 92 LYS A CA 1
ATOM 693 C C . LYS A 1 92 ? 4.118 4.455 13.566 1.00 81.56 92 LYS A C 1
ATOM 695 O O . LYS A 1 92 ? 3.828 4.833 14.697 1.00 81.56 92 LYS A O 1
ATOM 700 N N . ASP A 1 93 ? 4.191 5.271 12.514 1.00 84.31 93 ASP A N 1
ATOM 701 C CA . ASP A 1 93 ? 3.933 6.707 12.587 1.00 84.31 93 ASP A CA 1
ATOM 702 C C . ASP A 1 93 ? 2.442 6.986 12.870 1.00 84.31 93 ASP A C 1
ATOM 704 O O . ASP A 1 93 ? 1.599 6.683 12.021 1.00 84.31 93 ASP A O 1
ATOM 708 N N . PRO A 1 94 ? 2.080 7.545 14.041 1.00 85.12 94 PRO A N 1
ATOM 709 C CA . PRO A 1 94 ? 0.678 7.708 14.420 1.00 85.12 94 PRO A CA 1
ATOM 710 C C . PRO A 1 94 ? -0.086 8.684 13.519 1.00 85.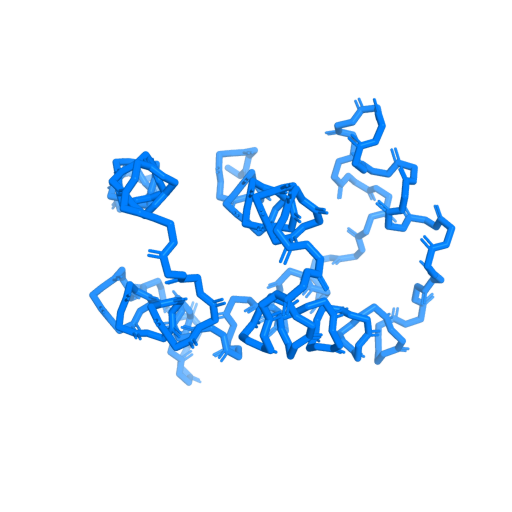12 94 PRO A C 1
ATOM 712 O O . PRO A 1 94 ? -1.241 8.427 13.186 1.00 85.12 94 PRO A O 1
ATOM 715 N N . LEU A 1 95 ? 0.558 9.779 13.096 1.00 85.88 95 LEU A N 1
ATOM 716 C CA . LEU A 1 95 ? -0.060 10.794 12.233 1.00 85.88 95 LEU A CA 1
ATOM 717 C C . LEU A 1 95 ? -0.287 10.258 10.813 1.00 85.88 95 LEU A C 1
ATOM 719 O O . LEU A 1 95 ? -1.340 10.480 10.214 1.00 85.88 95 LEU A O 1
ATOM 723 N N . GLY A 1 96 ? 0.686 9.518 10.284 1.00 84.94 96 GLY A N 1
ATOM 724 C CA . GLY A 1 96 ? 0.598 8.815 9.013 1.00 84.94 96 GLY A CA 1
ATOM 725 C C . GLY A 1 96 ? -0.496 7.757 9.026 1.00 84.94 96 GLY A C 1
ATOM 726 O O . GLY A 1 96 ? -1.296 7.701 8.094 1.00 84.94 96 GLY A O 1
ATOM 727 N N . LEU A 1 97 ? -0.600 6.976 10.103 1.00 87.50 97 LEU A N 1
ATOM 728 C CA . LEU A 1 97 ? -1.669 5.992 10.267 1.00 87.50 97 LEU A CA 1
ATOM 729 C C . LEU A 1 97 ? -3.057 6.636 10.313 1.00 87.50 97 LEU A C 1
ATOM 731 O O . LEU A 1 97 ? -3.960 6.143 9.644 1.00 87.50 97 LEU A O 1
ATOM 735 N N . GLU A 1 98 ? -3.234 7.734 11.052 1.00 90.94 98 GLU A N 1
ATOM 736 C CA . GLU A 1 98 ? -4.519 8.442 11.121 1.00 90.94 98 GLU A CA 1
ATOM 737 C C . GLU A 1 98 ? -4.944 8.958 9.740 1.00 90.94 98 GLU A C 1
ATOM 739 O O . GLU A 1 98 ? -6.077 8.748 9.300 1.00 90.94 98 GLU A O 1
ATOM 744 N N . LYS A 1 99 ? -4.023 9.598 9.012 1.00 88.94 99 LYS A N 1
ATOM 745 C CA . LYS A 1 99 ? -4.310 10.124 7.674 1.00 88.94 99 LYS A CA 1
ATOM 746 C C . LYS A 1 99 ? -4.570 9.008 6.662 1.00 88.94 99 LYS A C 1
ATOM 748 O O . LYS A 1 99 ? -5.462 9.143 5.823 1.00 88.94 99 LYS A O 1
ATOM 753 N N . LEU A 1 100 ? -3.831 7.904 6.752 1.00 88.81 100 LEU A N 1
ATOM 754 C CA . LEU A 1 100 ? -4.058 6.722 5.926 1.00 88.81 100 LEU A CA 1
ATOM 755 C C . LEU A 1 100 ? -5.425 6.097 6.223 1.00 88.81 100 LEU A C 1
ATOM 757 O O . LEU A 1 100 ? -6.140 5.754 5.286 1.00 88.81 100 LEU A O 1
ATOM 761 N N . GLU A 1 101 ? -5.828 6.017 7.493 1.00 92.00 101 GLU A N 1
ATOM 762 C CA . GLU A 1 101 ? -7.158 5.554 7.898 1.00 92.00 101 GLU A CA 1
ATOM 763 C C . GLU A 1 101 ? -8.271 6.424 7.312 1.00 92.00 101 GLU A C 1
ATOM 765 O O . GLU A 1 101 ? -9.204 5.899 6.702 1.00 92.00 101 GLU A O 1
ATOM 770 N N . GLN A 1 102 ? -8.147 7.748 7.411 1.00 91.12 102 GLN A N 1
ATOM 771 C CA . GLN A 1 102 ? -9.118 8.668 6.816 1.00 91.12 102 GLN A CA 1
ATOM 772 C C . GLN A 1 102 ? -9.255 8.457 5.300 1.00 91.12 102 GLN A C 1
ATOM 774 O O . GLN A 1 102 ? -10.371 8.396 4.784 1.00 91.12 102 GLN A O 1
ATOM 779 N N . MET A 1 103 ? -8.138 8.318 4.578 1.00 88.06 103 MET A N 1
ATOM 780 C CA . MET A 1 103 ? -8.160 8.058 3.133 1.00 88.06 103 MET A CA 1
ATOM 781 C C . MET A 1 103 ? -8.752 6.683 2.800 1.00 88.06 103 MET A C 1
ATOM 783 O O . MET A 1 103 ? -9.484 6.547 1.819 1.00 88.06 103 MET A O 1
ATOM 787 N N . ALA A 1 104 ? -8.440 5.665 3.603 1.00 90.25 104 ALA A N 1
ATOM 788 C CA . ALA A 1 104 ? -8.889 4.300 3.372 1.00 90.25 104 ALA A CA 1
ATOM 789 C C . ALA A 1 104 ? -10.412 4.195 3.524 1.00 90.25 104 ALA A C 1
ATOM 791 O O . ALA A 1 104 ? -11.093 3.710 2.626 1.00 90.25 104 ALA A O 1
ATOM 792 N N . ARG A 1 105 ? -10.975 4.785 4.583 1.00 91.88 105 ARG A N 1
ATOM 793 C CA . ARG A 1 105 ? -12.432 4.807 4.800 1.00 91.88 105 ARG A CA 1
ATOM 794 C C . ARG A 1 105 ? -13.194 5.567 3.716 1.00 91.88 105 ARG A C 1
ATOM 796 O O . ARG A 1 105 ? -14.292 5.182 3.330 1.00 91.88 105 ARG A O 1
ATOM 803 N N . GLN A 1 106 ? -12.600 6.606 3.124 1.00 88.75 106 GLN A N 1
ATOM 804 C CA . GLN A 1 106 ? -13.213 7.272 1.965 1.00 88.75 106 GLN A CA 1
ATOM 805 C C . GLN A 1 106 ? -13.394 6.332 0.761 1.00 88.75 106 GLN A C 1
AT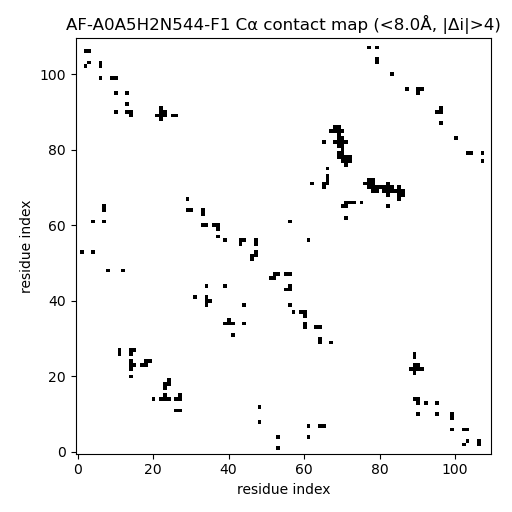OM 807 O O . GLN A 1 106 ? -14.289 6.561 -0.057 1.00 88.75 106 GLN A O 1
ATOM 812 N N . CYS A 1 107 ? -12.572 5.284 0.649 1.00 85.44 107 CYS A N 1
ATOM 813 C CA . CYS A 1 107 ? -12.645 4.311 -0.436 1.00 85.44 107 CYS A CA 1
ATOM 814 C C . CYS A 1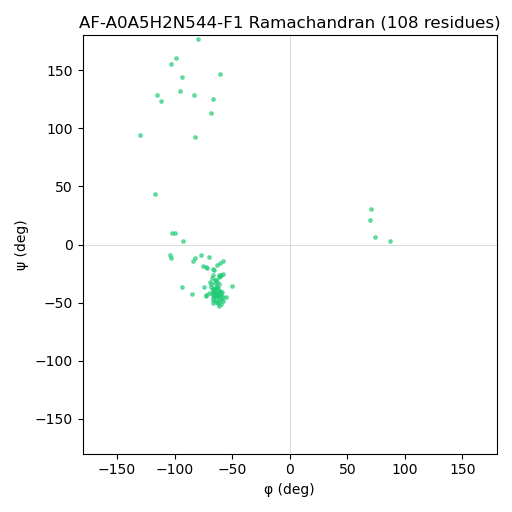 107 ? -13.794 3.297 -0.284 1.00 85.44 107 CYS A C 1
ATOM 816 O O . CYS A 1 107 ? -14.087 2.597 -1.246 1.00 85.44 107 CYS A O 1
ATOM 818 N N . GLU A 1 108 ? -14.486 3.255 0.858 1.00 83.62 108 GLU A N 1
ATOM 819 C CA . GLU A 1 108 ? -15.657 2.386 1.068 1.00 83.62 108 GLU A CA 1
ATOM 820 C C . GLU A 1 108 ? -16.905 2.866 0.308 1.00 83.62 108 GLU A C 1
ATOM 822 O O . GLU A 1 108 ? -17.843 2.106 0.092 1.00 83.62 108 GLU A O 1
ATOM 827 N N . SER A 1 109 ? -16.925 4.140 -0.092 1.00 79.69 109 SER A N 1
ATOM 828 C CA . SER A 1 109 ? -18.089 4.810 -0.693 1.00 79.69 109 SER A CA 1
ATOM 829 C C . SER A 1 109 ? -18.054 4.910 -2.225 1.00 79.69 109 SER A C 1
ATOM 831 O O . SER A 1 109 ? -18.841 5.663 -2.802 1.00 79.69 109 SER A O 1
ATOM 833 N N . VAL A 1 110 ? -17.108 4.224 -2.875 1.00 67.81 110 VAL A N 1
ATOM 834 C CA . VAL A 1 110 ? -16.761 4.397 -4.300 1.00 67.81 110 VAL A CA 1
ATOM 835 C C . VAL A 1 110 ? -17.337 3.291 -5.168 1.00 67.81 110 VAL A C 1
ATOM 837 O O . VAL A 1 110 ? -17.357 2.130 -4.709 1.00 67.81 110 VAL A O 1
#

Nearest PDB structures (foldseek):
  4f7f-assembly1_A  TM=7.580E-01  e=1.195E+00  Anopheles gambiae
  4inx-assembly1_A  TM=5.278E-01  e=1.473E+00  Amyelois transitella

InterPro domains:
  IPR006170 Pheromone/general odorant binding protein [PF01395] (22-107)
  IPR036728 Pheromone/general odorant binding protein superfamily [G3DSA:1.10.238.20] (18-110)
  IPR036728 Pheromone/general odorant binding protein superfamily [SSF47565] (25-109)

Foldseek 3Di:
DLLLLVLLLLLLVQLVVVVVDPLSVVSVVQLCVLCVVQPHDPVLVVVCSVPVPPVSGDPSSSLSSCVQLQLQDPVRDGDLVSNLVSSVSRDPDPVSSVVSSVSSVVVVVD

Radius of gyration: 12.78 Å; Cα contacts (8 Å, |Δi|>4): 119; chains: 1; bounding box: 34×26×30 Å

Secondary structure (DSSP, 8-state):
-HHHHHHHHHHHHHHHHTTT-HHHHHHHHHHHHHHHHTT--HHHHHHHHHH--GGGS-HHHHHHHHHHHTSB-TTS-B-HHHHHHHHHHH---HHHHHHHHHHHHHGGG-

pLDDT: mean 86.31, std 9.16, range [45.44, 94.5]

Solvent-accessible surface area (backbone atoms only — not comparable to full-atom values): 6139 Å² total; per-residue (Å²): 117,80,70,58,65,46,53,63,54,50,49,48,54,54,24,64,75,38,67,87,40,68,32,19,49,51,45,51,50,53,48,50,50,27,29,50,78,61,76,44,51,72,64,58,54,52,47,28,74,73,73,65,48,64,81,80,53,58,70,65,29,55,52,44,47,34,38,77,30,29,32,23,43,100,84,71,44,82,30,61,68,53,15,55,59,40,44,53,66,29,48,83,54,66,68,60,49,52,55,51,48,58,55,48,60,61,54,75,80,110

Mean predicted aligned error: 4.53 Å

Organism: Mythimna separata (NCBI:txid271217)

Sequence (110 aa):
MFKSTSLILYAVAVSLSNANDDGSKEFVSMVDECARLNGHTMSELSEVMSNGDVSILKPCFWGCAFTKTGFLNDKGQYDVDSGLIGVKKYMKDPLGLEKLEQMARQCESV